Protein AF-C6HRN3-F1 (afdb_monomer_lite)

pLDDT: mean 81.74, std 18.32, range [37.09, 97.12]

Foldseek 3Di:
DDDDDPPPDPPPPLPVPVPDPCSQEDEAEQAQDDVVDDDPDSRCVSVVCVVVCVCVCSCPVVVHDYDYDPD

Secondary structure (DSSP, 8-state):
-PPP-------------TT-S-TTEEEEE-----TTSSSTTGGGHHHHHHHTTHHHHHHHTT--EEEEE--

Structure (mmCIF, N/CA/C/O backbone):
data_AF-C6HRN3-F1
#
_entry.id   AF-C6HRN3-F1
#
loop_
_atom_site.group_PDB
_atom_site.id
_atom_site.type_symbol
_atom_site.label_atom_id
_atom_site.label_alt_id
_atom_site.label_comp_id
_atom_site.label_asym_id
_atom_site.label_entity_id
_atom_site.label_seq_id
_atom_site.pdbx_PDB_ins_code
_atom_site.Cartn_x
_atom_site.Cartn_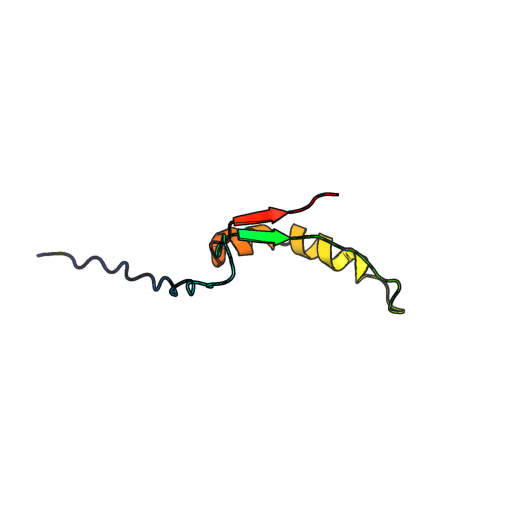y
_atom_site.Cartn_z
_atom_site.occupancy
_atom_site.B_iso_or_equiv
_atom_site.auth_seq_id
_atom_site.auth_comp_id
_atom_site.auth_asym_id
_atom_site.auth_atom_id
_atom_site.pdbx_PDB_model_num
ATOM 1 N N . MET A 1 1 ? -18.765 -33.570 29.906 1.00 41.09 1 MET A N 1
ATOM 2 C CA . MET A 1 1 ? -17.779 -33.286 28.840 1.00 41.09 1 MET A CA 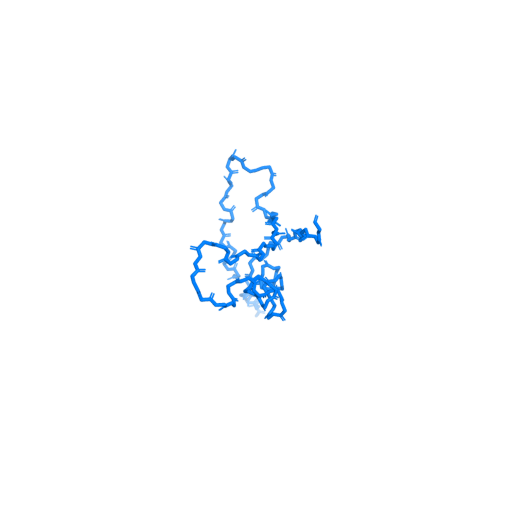1
ATOM 3 C C . MET A 1 1 ? -17.985 -31.847 28.394 1.00 41.09 1 MET A C 1
ATOM 5 O O . MET A 1 1 ? -18.849 -31.593 27.569 1.00 41.09 1 MET A O 1
ATOM 9 N N . ALA A 1 2 ? -17.286 -30.901 29.020 1.00 40.69 2 ALA A N 1
ATOM 10 C CA . ALA A 1 2 ? -17.281 -29.507 28.585 1.00 40.69 2 ALA A CA 1
ATOM 11 C C . ALA A 1 2 ? -16.156 -29.354 27.556 1.00 40.69 2 ALA A C 1
ATOM 13 O O . ALA A 1 2 ? -15.027 -29.754 27.830 1.00 40.69 2 ALA A O 1
ATOM 14 N N . LYS A 1 3 ? -16.484 -28.867 26.357 1.00 45.81 3 LYS A N 1
ATOM 15 C CA . LYS A 1 3 ? -15.490 -28.553 25.332 1.00 45.81 3 LYS A CA 1
ATOM 16 C C . LYS A 1 3 ? -14.871 -27.196 25.657 1.00 45.81 3 LYS A C 1
ATOM 18 O O . LYS A 1 3 ? -15.586 -26.202 25.744 1.00 45.81 3 LYS A O 1
ATOM 23 N N . GLU A 1 4 ? -13.559 -27.189 25.853 1.00 37.09 4 GLU A N 1
ATOM 24 C CA . GLU A 1 4 ? -12.728 -25.989 25.878 1.00 37.09 4 GLU A CA 1
ATOM 25 C C . GLU A 1 4 ? -12.728 -25.373 24.472 1.00 37.09 4 GLU A C 1
ATOM 27 O O . GLU A 1 4 ? -12.421 -26.051 23.493 1.00 37.09 4 GLU A O 1
ATOM 32 N N . ASN A 1 5 ? -13.153 -24.113 24.365 1.00 47.00 5 ASN A N 1
ATOM 33 C CA . ASN A 1 5 ? -13.210 -23.373 23.109 1.00 47.00 5 ASN A CA 1
ATOM 34 C C . ASN A 1 5 ? -11.981 -22.456 23.049 1.00 47.00 5 ASN A C 1
ATOM 36 O O . ASN A 1 5 ? -12.002 -21.327 23.539 1.00 47.00 5 ASN A O 1
ATOM 40 N N . SER A 1 6 ? -10.887 -22.972 22.494 1.00 51.16 6 SER A N 1
ATOM 41 C CA . SER A 1 6 ? -9.633 -22.244 22.296 1.00 51.16 6 SER A CA 1
ATOM 42 C C . SER A 1 6 ? -9.767 -21.253 21.134 1.00 51.16 6 SER A C 1
ATOM 44 O O . SER A 1 6 ? -9.292 -21.505 20.036 1.00 51.16 6 SER A O 1
ATOM 46 N N . ASN A 1 7 ? -10.400 -20.105 21.378 1.00 54.72 7 ASN A N 1
ATOM 47 C CA . ASN A 1 7 ? -10.270 -18.921 20.522 1.00 54.72 7 ASN A CA 1
ATOM 48 C C . ASN A 1 7 ? -9.511 -17.831 21.282 1.00 54.72 7 ASN A C 1
ATOM 50 O O . ASN A 1 7 ? -10.006 -16.725 21.478 1.00 54.72 7 ASN A O 1
ATOM 54 N N . ASN A 1 8 ? -8.299 -18.156 21.734 1.00 50.06 8 ASN A N 1
ATOM 55 C CA . ASN A 1 8 ? -7.354 -17.158 22.224 1.00 50.06 8 ASN A CA 1
ATOM 56 C C . ASN A 1 8 ? -6.568 -16.611 21.024 1.00 50.06 8 ASN A C 1
ATOM 58 O O . ASN A 1 8 ? -5.389 -16.905 20.836 1.00 50.06 8 ASN A O 1
ATOM 62 N N . GLY A 1 9 ? -7.256 -15.844 20.176 1.00 46.97 9 GLY A N 1
ATOM 63 C CA . GLY A 1 9 ? -6.586 -14.953 19.239 1.00 46.97 9 GLY A CA 1
ATOM 64 C C . GLY A 1 9 ? -5.862 -13.894 20.060 1.00 46.97 9 GLY A C 1
ATOM 65 O O . GLY A 1 9 ? -6.497 -13.139 20.795 1.00 46.97 9 GLY A O 1
ATOM 66 N N . ILE A 1 10 ? -4.533 -13.877 19.995 1.00 51.31 10 ILE A N 1
ATOM 67 C CA . ILE A 1 10 ? -3.718 -12.802 20.555 1.00 51.31 10 ILE A CA 1
ATOM 68 C C . ILE A 1 10 ? -4.055 -11.538 19.757 1.00 51.31 10 ILE A C 1
ATOM 70 O O . ILE A 1 10 ? -3.415 -11.239 18.755 1.00 51.31 10 ILE A O 1
ATOM 74 N N . LEU A 1 11 ? -5.086 -10.801 20.172 1.00 51.19 11 LEU A N 1
ATOM 75 C CA . LEU A 1 11 ? -5.250 -9.417 19.757 1.00 51.19 11 LEU A CA 1
ATOM 76 C C . LEU A 1 11 ? -4.116 -8.673 20.451 1.00 51.19 11 LEU A C 1
ATOM 78 O O . LEU A 1 11 ? -4.184 -8.412 21.656 1.00 51.19 11 LEU A O 1
ATOM 82 N N . ALA A 1 12 ? -3.026 -8.421 19.720 1.00 52.62 12 ALA A N 1
ATOM 83 C CA . ALA A 1 12 ? -1.994 -7.512 20.187 1.00 52.62 12 ALA A CA 1
ATOM 84 C C . ALA A 1 12 ? -2.722 -6.257 20.689 1.00 52.62 12 ALA A C 1
ATOM 86 O O . ALA A 1 12 ? -3.555 -5.723 19.951 1.00 52.62 12 ALA A O 1
ATOM 87 N N . PRO A 1 13 ? -2.511 -5.823 21.946 1.00 53.72 13 PRO A N 1
ATOM 88 C CA . PRO A 1 13 ? -3.200 -4.658 22.456 1.00 53.72 13 PRO A CA 1
ATOM 89 C C . PRO A 1 13 ? -2.748 -3.515 21.569 1.00 53.72 13 PRO A C 1
ATOM 91 O O . PRO A 1 13 ? -1.595 -3.097 21.650 1.00 53.72 13 PRO A O 1
ATOM 94 N N . MET A 1 14 ? -3.626 -3.074 20.671 1.00 58.34 14 MET A N 1
ATOM 95 C CA . MET A 1 14 ? -3.385 -1.932 19.815 1.00 58.34 14 MET A CA 1
ATOM 96 C C . MET A 1 14 ? -3.145 -0.775 20.771 1.00 58.34 14 MET A C 1
ATOM 98 O O . MET A 1 14 ? -4.068 -0.271 21.414 1.00 58.34 14 MET A O 1
ATOM 102 N N . THR A 1 15 ? -1.864 -0.496 21.003 1.00 60.66 15 THR A N 1
ATOM 103 C CA . THR A 1 15 ? -1.389 0.280 22.138 1.00 60.66 15 THR A CA 1
ATOM 104 C C . THR A 1 15 ? -2.161 1.580 22.117 1.00 60.66 15 THR A C 1
ATOM 106 O O . THR A 1 15 ? -2.213 2.229 21.075 1.00 60.66 15 THR A O 1
ATOM 109 N N . LYS A 1 16 ? -2.829 1.932 23.219 1.00 64.00 16 LYS A N 1
ATOM 110 C CA . LYS A 1 16 ? -3.644 3.146 23.321 1.00 64.00 16 LYS A CA 1
ATOM 111 C C . LYS A 1 16 ? -2.733 4.355 23.058 1.00 64.00 16 LYS A C 1
ATOM 113 O O . LYS A 1 16 ? -2.088 4.866 23.969 1.00 64.00 16 LYS A O 1
ATOM 118 N N . ARG A 1 17 ? -2.593 4.748 21.787 1.00 71.88 17 ARG A N 1
ATOM 119 C CA . ARG A 1 17 ? -1.695 5.813 21.332 1.00 71.88 17 ARG A CA 1
ATOM 120 C C . ARG A 1 17 ? -2.303 7.121 21.815 1.00 71.88 17 ARG A C 1
ATOM 122 O O . ARG A 1 17 ? -3.241 7.614 21.207 1.00 71.88 17 ARG A O 1
ATOM 129 N N . GLY A 1 18 ? -1.790 7.670 22.918 1.00 79.06 18 G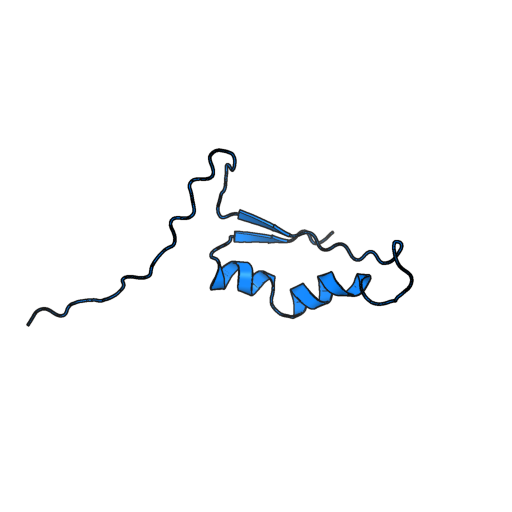LY A N 1
ATOM 130 C CA . GLY A 1 18 ? -2.359 8.856 23.581 1.00 79.06 18 GLY A CA 1
ATOM 131 C C . GLY A 1 18 ? -2.412 10.130 22.726 1.00 79.06 18 GLY A C 1
ATOM 132 O O . GLY A 1 18 ? -2.992 11.119 23.152 1.00 79.06 18 GLY A O 1
ATOM 133 N N . PHE A 1 19 ? -1.822 10.104 21.530 1.00 85.00 19 PHE A N 1
ATOM 134 C CA . PHE A 1 19 ? -1.782 11.208 20.575 1.00 85.00 19 PHE A CA 1
ATOM 135 C C . PHE A 1 19 ? -2.680 10.998 19.344 1.00 85.00 19 PHE A C 1
ATOM 137 O O . PHE A 1 19 ? -2.878 11.942 18.586 1.00 85.00 19 PHE A O 1
ATOM 144 N N . LEU A 1 20 ? -3.221 9.792 19.119 1.00 87.69 20 LEU A N 1
ATOM 145 C CA . LEU A 1 20 ? -4.107 9.525 17.982 1.00 87.69 20 LEU A CA 1
ATOM 146 C C . LEU A 1 20 ? -5.555 9.439 18.441 1.00 87.69 20 LEU A C 1
ATOM 148 O O . LEU A 1 20 ? -5.910 8.599 19.264 1.00 87.69 20 LEU A O 1
ATOM 152 N N . SER A 1 21 ? -6.407 10.267 17.839 1.00 88.12 21 SER A N 1
ATOM 153 C CA . SER A 1 21 ? -7.858 10.218 18.040 1.00 88.12 21 SER A CA 1
ATOM 154 C C . SER A 1 21 ? -8.480 8.917 17.520 1.00 88.12 21 SER A C 1
ATOM 156 O O . SER A 1 21 ? -9.480 8.459 18.065 1.00 88.12 21 SER A O 1
ATOM 158 N N . LYS A 1 22 ? -7.881 8.317 16.483 1.00 89.06 22 LYS A N 1
ATOM 159 C CA . LYS A 1 22 ? -8.342 7.103 15.794 1.00 89.06 22 LYS A CA 1
ATOM 160 C C . LYS A 1 22 ? -7.159 6.157 15.548 1.00 89.06 22 LYS A C 1
ATOM 162 O O . LYS A 1 22 ? -6.498 6.253 14.518 1.00 89.06 22 LYS A O 1
ATOM 167 N N . PRO A 1 23 ? -6.824 5.279 16.506 1.00 87.94 23 PRO A N 1
ATOM 168 C CA . PRO A 1 23 ? -5.603 4.480 16.442 1.00 87.94 23 PRO A CA 1
ATOM 169 C C . PRO A 1 23 ? -5.646 3.357 15.395 1.00 87.94 23 PRO A C 1
ATOM 171 O O . PRO A 1 23 ? -4.580 2.835 15.078 1.00 87.94 23 PRO A O 1
ATOM 174 N N . ASN A 1 24 ? -6.828 2.988 14.890 1.00 90.69 24 ASN A N 1
ATOM 175 C CA . ASN A 1 24 ? -7.049 1.971 13.852 1.00 90.69 24 ASN A CA 1
ATOM 176 C C . ASN A 1 24 ? -7.362 2.570 12.475 1.00 90.69 24 ASN A C 1
ATOM 178 O O . ASN A 1 24 ? -7.756 1.836 11.580 1.00 90.69 24 ASN A O 1
ATOM 182 N N . GLU A 1 25 ? -7.224 3.882 12.286 1.00 92.50 25 GLU A N 1
ATOM 183 C CA . GLU A 1 25 ? -7.400 4.497 10.969 1.00 92.50 25 GLU A CA 1
ATOM 184 C C . GLU A 1 25 ? -6.035 4.842 10.364 1.00 92.50 25 GLU A C 1
ATOM 186 O O . GLU A 1 25 ? -5.150 5.354 11.054 1.00 92.50 25 GLU A O 1
ATOM 191 N N . VAL A 1 26 ? -5.868 4.568 9.069 1.00 93.19 26 VAL A N 1
ATOM 192 C CA . VAL A 1 26 ? -4.666 4.911 8.301 1.00 93.19 26 VAL A CA 1
ATOM 193 C C . VAL A 1 26 ? -5.057 5.641 7.019 1.00 93.19 26 VAL A C 1
ATOM 195 O O . VAL A 1 26 ? -5.960 5.222 6.301 1.00 93.19 26 VAL A O 1
ATOM 198 N N . GLY A 1 27 ? -4.394 6.760 6.742 1.00 93.69 27 GLY A N 1
ATOM 199 C CA . GLY A 1 27 ? -4.498 7.451 5.458 1.00 93.69 27 GLY A CA 1
ATOM 200 C C . GLY A 1 27 ? -3.390 6.978 4.525 1.00 93.69 27 GLY A C 1
ATOM 201 O O . GLY A 1 27 ? -2.234 6.915 4.943 1.00 93.69 27 GLY A O 1
ATOM 202 N N . VAL A 1 28 ? -3.732 6.661 3.281 1.00 94.62 28 VAL A N 1
ATOM 203 C CA . VAL A 1 28 ? -2.787 6.255 2.238 1.00 94.62 28 VAL A CA 1
ATOM 204 C C . VAL A 1 28 ? -2.863 7.263 1.097 1.00 94.62 28 VAL A C 1
ATOM 206 O O . VAL A 1 28 ? -3.946 7.547 0.594 1.00 94.62 28 VAL A O 1
ATOM 209 N N . VAL A 1 29 ? -1.708 7.789 0.689 1.00 94.50 29 VAL A N 1
ATOM 210 C CA . VAL A 1 29 ? -1.575 8.737 -0.425 1.00 94.50 29 VAL A CA 1
ATOM 211 C C . VAL A 1 29 ? -0.510 8.197 -1.372 1.00 94.50 29 VAL A C 1
ATOM 213 O O . VAL A 1 29 ? 0.645 8.025 -0.975 1.00 94.50 29 VAL A O 1
ATOM 216 N N . ALA A 1 30 ? -0.894 7.900 -2.611 1.00 93.38 30 ALA A N 1
ATOM 217 C CA . ALA A 1 30 ? 0.035 7.429 -3.630 1.00 93.38 30 ALA A CA 1
ATOM 218 C C . ALA A 1 30 ? 0.716 8.620 -4.316 1.00 93.38 30 ALA A C 1
ATOM 220 O O . ALA A 1 30 ? 0.052 9.457 -4.920 1.00 93.38 30 ALA A O 1
ATOM 221 N N . VAL A 1 31 ? 2.050 8.688 -4.255 1.00 92.31 31 VAL A N 1
ATOM 222 C CA . VAL A 1 31 ? 2.828 9.756 -4.905 1.00 92.31 31 VAL A CA 1
ATOM 223 C C . VAL A 1 31 ? 3.911 9.150 -5.784 1.00 92.31 31 VAL A C 1
ATOM 225 O O . VAL A 1 31 ? 4.974 8.751 -5.309 1.00 92.31 31 VAL A O 1
ATOM 228 N N . GLY A 1 32 ? 3.642 9.092 -7.085 1.00 91.50 32 GLY A N 1
ATOM 229 C CA . GLY A 1 32 ? 4.637 8.711 -8.078 1.00 91.50 32 GLY A CA 1
ATOM 230 C C . GLY A 1 32 ? 5.581 9.875 -8.369 1.00 91.50 32 GLY A C 1
ATOM 231 O 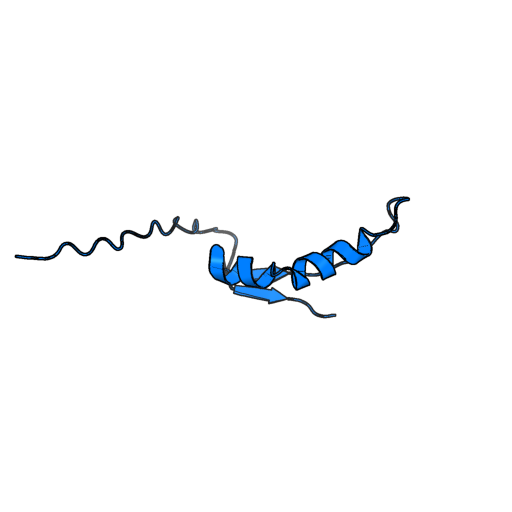O . GLY A 1 32 ? 5.200 10.824 -9.050 1.00 91.50 32 GLY A O 1
ATOM 232 N N . PHE A 1 33 ? 6.819 9.823 -7.870 1.00 91.62 33 PHE A N 1
ATOM 233 C CA . PHE A 1 33 ? 7.827 10.845 -8.162 1.00 91.62 33 PHE A CA 1
ATOM 234 C C . PHE A 1 33 ? 9.198 10.233 -8.449 1.00 91.62 33 PHE A C 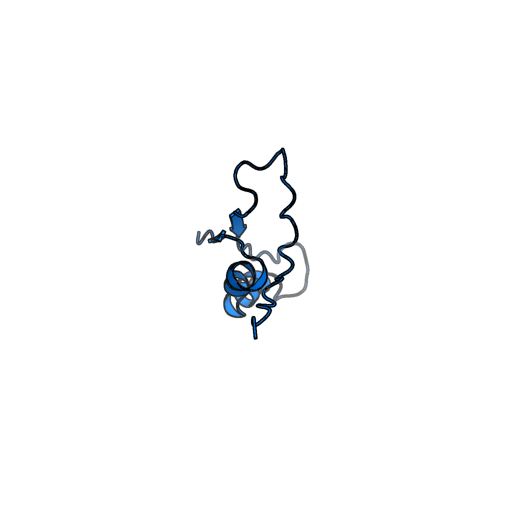1
ATOM 236 O O . PHE A 1 33 ? 9.802 9.599 -7.589 1.00 91.62 33 PHE A O 1
ATOM 243 N N . ALA A 1 34 ? 9.723 10.483 -9.651 1.00 90.06 34 ALA A N 1
ATOM 244 C CA . ALA A 1 34 ? 11.032 9.991 -10.083 1.00 90.06 34 ALA A CA 1
ATOM 245 C C . ALA A 1 34 ? 12.120 11.076 -10.167 1.00 90.06 34 ALA A C 1
ATOM 247 O O . ALA A 1 34 ? 13.291 10.731 -10.305 1.00 90.06 34 ALA A O 1
ATOM 248 N N . GLY A 1 35 ? 11.775 12.366 -10.051 1.00 90.94 35 GLY A N 1
ATOM 249 C CA . GLY A 1 35 ? 12.687 13.486 -10.339 1.00 90.94 35 GLY A CA 1
ATOM 250 C C . GLY A 1 35 ? 13.917 13.605 -9.426 1.00 90.94 35 GLY A C 1
ATOM 251 O O . GLY A 1 35 ? 14.845 14.337 -9.749 1.00 90.94 35 GLY A O 1
ATOM 252 N N . GLY A 1 36 ? 13.951 12.883 -8.303 1.00 91.69 36 GLY A N 1
ATOM 253 C CA . GLY A 1 36 ? 15.095 12.847 -7.385 1.00 91.69 36 GLY A CA 1
ATOM 254 C C . GLY A 1 36 ? 16.187 11.832 -7.746 1.00 91.69 36 GLY A C 1
ATOM 255 O O . GLY A 1 36 ? 17.174 11.736 -7.022 1.00 91.69 36 GLY A O 1
ATOM 256 N N . GLN A 1 37 ? 16.019 11.039 -8.809 1.00 91.94 37 GLN A N 1
ATOM 257 C CA . GLN A 1 37 ? 16.945 9.959 -9.155 1.00 91.94 37 GLN A CA 1
ATOM 258 C C . GLN A 1 37 ? 16.970 9.665 -10.668 1.00 91.94 37 GLN A C 1
ATOM 260 O O . GLN A 1 37 ? 16.083 10.077 -11.408 1.00 91.94 37 GLN A O 1
ATOM 265 N N . SER A 1 38 ? 18.011 8.975 -11.149 1.00 87.88 38 SER A N 1
ATOM 266 C CA . SER A 1 38 ? 18.255 8.791 -12.593 1.00 87.88 38 SER A CA 1
ATOM 267 C C . SER A 1 38 ? 17.584 7.565 -13.230 1.00 87.88 38 SER A C 1
ATOM 269 O O . SER A 1 38 ? 17.621 7.437 -14.451 1.00 87.88 38 SER A O 1
ATOM 271 N N . LYS A 1 39 ? 17.033 6.627 -12.450 1.00 91.19 39 LYS A N 1
ATOM 272 C CA . LYS A 1 39 ? 16.482 5.355 -12.952 1.00 91.19 39 LYS A CA 1
ATOM 273 C C . LYS A 1 39 ? 14.953 5.419 -13.106 1.00 91.19 39 LYS A C 1
ATOM 275 O O . LYS A 1 39 ? 14.261 5.824 -12.186 1.00 91.19 39 LYS A O 1
ATOM 280 N N . PRO A 1 40 ? 14.365 4.989 -14.224 1.00 88.75 40 PRO A N 1
ATOM 281 C CA . PRO A 1 40 ? 12.906 4.985 -14.348 1.00 88.75 40 PRO A CA 1
ATOM 282 C C . PRO A 1 40 ? 12.249 3.946 -13.418 1.00 88.75 40 PRO A C 1
ATOM 284 O O . PRO A 1 40 ? 12.885 2.956 -13.051 1.00 88.75 40 PRO A O 1
ATOM 287 N N . GLY A 1 41 ? 10.970 4.147 -13.076 1.00 91.56 41 GLY A N 1
ATOM 288 C CA . GLY A 1 41 ? 10.098 3.117 -12.498 1.00 91.56 41 GLY A CA 1
ATOM 289 C C . GLY A 1 41 ? 9.691 3.319 -11.037 1.00 91.56 41 GLY A C 1
ATOM 290 O O . GLY A 1 41 ? 8.704 2.731 -10.605 1.00 91.56 41 GLY A O 1
ATOM 291 N N . VAL A 1 42 ? 10.390 4.163 -10.269 1.00 93.06 42 VAL A N 1
ATOM 292 C CA . VAL A 1 42 ? 10.002 4.459 -8.872 1.00 93.06 42 VAL A CA 1
ATOM 293 C C . VAL A 1 42 ? 8.653 5.184 -8.787 1.00 93.06 42 VAL A C 1
ATOM 295 O O . VAL A 1 42 ? 7.907 5.010 -7.829 1.00 93.06 42 VAL A O 1
ATOM 298 N N . ASP A 1 43 ? 8.310 5.943 -9.824 1.00 92.75 43 ASP A N 1
ATOM 299 C CA . ASP A 1 43 ? 7.037 6.632 -9.995 1.00 92.75 43 ASP A CA 1
ATOM 300 C C . ASP A 1 43 ? 5.848 5.674 -10.150 1.00 92.75 43 ASP A C 1
ATOM 302 O O . ASP A 1 43 ? 4.753 5.993 -9.696 1.00 92.75 43 ASP A O 1
ATOM 306 N N . ALA A 1 44 ? 6.069 4.482 -10.708 1.00 94.75 44 ALA A N 1
ATOM 307 C CA . ALA A 1 44 ? 5.045 3.444 -10.834 1.00 94.75 44 ALA A CA 1
ATOM 308 C C . ALA A 1 44 ? 4.876 2.596 -9.558 1.00 94.75 44 ALA A C 1
ATOM 310 O O . ALA A 1 44 ? 3.893 1.867 -9.425 1.00 94.75 44 ALA A O 1
ATOM 311 N N . GLY A 1 45 ? 5.822 2.685 -8.617 1.00 94.62 45 GLY A N 1
ATOM 312 C CA . GLY A 1 45 ? 5.844 1.883 -7.392 1.00 94.62 45 GLY A CA 1
ATOM 313 C C . GLY A 1 45 ? 4.561 1.979 -6.559 1.00 94.62 45 GLY A C 1
ATOM 314 O O . GLY A 1 45 ? 3.998 0.935 -6.232 1.00 94.62 45 GLY A O 1
ATOM 315 N N . PRO A 1 46 ? 4.058 3.188 -6.238 1.00 94.50 46 PRO A N 1
ATOM 316 C CA . PRO A 1 46 ? 2.824 3.338 -5.471 1.00 94.50 46 PRO A CA 1
ATOM 317 C C . PRO A 1 46 ? 1.625 2.631 -6.113 1.00 94.50 46 PRO A C 1
ATOM 319 O O . PRO A 1 46 ? 0.928 1.895 -5.424 1.00 94.50 46 PRO A O 1
ATOM 322 N N . THR A 1 47 ? 1.420 2.785 -7.426 1.00 93.44 47 THR A N 1
ATOM 323 C CA . THR A 1 47 ? 0.324 2.119 -8.148 1.00 93.44 47 THR A CA 1
ATOM 324 C C . THR A 1 47 ? 0.462 0.603 -8.091 1.00 93.44 47 THR A C 1
ATOM 326 O O . THR A 1 47 ? -0.495 -0.077 -7.729 1.00 93.44 47 THR A O 1
ATOM 329 N N . ALA A 1 48 ? 1.662 0.077 -8.358 1.00 96.00 48 ALA A N 1
ATOM 330 C CA . ALA A 1 48 ? 1.912 -1.360 -8.317 1.00 96.00 48 ALA A CA 1
ATOM 331 C C . ALA A 1 48 ? 1.617 -1.956 -6.931 1.00 96.00 48 ALA A C 1
ATOM 333 O O . ALA A 1 48 ? 1.026 -3.024 -6.837 1.00 96.00 48 ALA A O 1
ATOM 334 N N . LEU A 1 49 ? 1.975 -1.256 -5.848 1.00 95.88 49 LEU A N 1
ATOM 335 C CA . LEU A 1 49 ? 1.691 -1.717 -4.486 1.00 95.88 49 LEU A CA 1
ATOM 336 C C . LEU A 1 49 ? 0.187 -1.808 -4.204 1.00 95.88 49 LEU A C 1
ATOM 338 O O . LEU A 1 49 ? -0.267 -2.801 -3.634 1.00 95.88 49 LEU A O 1
ATOM 342 N N . ILE A 1 50 ? -0.587 -0.807 -4.631 1.00 94.75 50 ILE A N 1
ATOM 343 C CA . ILE A 1 50 ? -2.048 -0.823 -4.493 1.00 94.75 50 ILE A CA 1
ATOM 344 C C . ILE A 1 50 ? -2.647 -1.980 -5.301 1.00 94.75 50 ILE A C 1
ATOM 346 O O . ILE A 1 50 ? -3.413 -2.762 -4.751 1.00 94.75 50 ILE A O 1
ATOM 350 N N . GLU A 1 51 ? -2.241 -2.153 -6.561 1.00 94.50 51 GLU A N 1
ATOM 351 C CA . GLU A 1 51 ? -2.709 -3.249 -7.425 1.00 94.50 51 GLU A CA 1
ATOM 352 C C . GLU A 1 51 ? -2.368 -4.643 -6.874 1.00 94.50 51 GLU A C 1
ATOM 354 O O . GLU A 1 51 ? -3.104 -5.599 -7.113 1.00 94.50 51 GLU A O 1
ATOM 359 N N . THR A 1 52 ? -1.268 -4.774 -6.126 1.00 97.12 52 THR A N 1
ATOM 360 C CA . THR A 1 52 ? -0.862 -6.046 -5.505 1.00 97.12 52 THR A CA 1
ATOM 361 C C . THR A 1 52 ? -1.575 -6.373 -4.195 1.00 97.12 52 THR A C 1
ATOM 363 O O . THR A 1 52 ? -1.310 -7.428 -3.620 1.00 97.12 52 THR A O 1
ATOM 366 N N . GLY A 1 53 ? -2.474 -5.509 -3.722 1.00 95.81 53 GLY A N 1
ATOM 367 C CA . GLY A 1 53 ? -3.299 -5.793 -2.551 1.00 95.81 53 GLY A CA 1
ATOM 368 C C . GLY A 1 53 ? -2.855 -5.103 -1.258 1.00 95.81 53 GLY A C 1
ATOM 369 O O . GLY A 1 53 ? -3.130 -5.602 -0.168 1.00 95.81 53 GLY A O 1
ATOM 370 N N . LEU A 1 54 ? -2.114 -3.989 -1.332 1.00 96.19 54 LEU A N 1
ATOM 371 C CA . LEU A 1 54 ? -1.639 -3.293 -0.128 1.00 96.19 54 LEU A CA 1
ATOM 372 C C . LEU A 1 54 ? -2.795 -2.825 0.775 1.00 96.19 54 LEU A C 1
ATOM 374 O O . LEU A 1 54 ? -2.676 -2.887 1.998 1.00 96.19 54 LEU A O 1
ATOM 378 N N . LEU A 1 55 ? -3.897 -2.331 0.200 1.00 95.25 55 LEU A N 1
ATOM 379 C CA . LEU A 1 55 ? -5.039 -1.838 0.983 1.00 95.25 55 LEU A CA 1
ATOM 380 C C . LEU A 1 55 ? -5.776 -2.991 1.673 1.00 95.25 55 LEU A C 1
ATOM 382 O O . LEU A 1 55 ? -6.196 -2.868 2.821 1.00 95.25 55 LEU A O 1
ATOM 386 N N . GLU A 1 56 ? -5.870 -4.120 0.986 1.00 96.00 56 GLU A N 1
ATOM 387 C CA . GLU A 1 56 ? -6.439 -5.368 1.465 1.00 96.00 56 GLU A CA 1
ATOM 388 C C . GLU A 1 56 ? -5.618 -5.897 2.639 1.00 96.00 56 GLU A C 1
ATOM 390 O O . GLU A 1 56 ? -6.187 -6.169 3.687 1.00 96.00 56 GLU A O 1
ATOM 395 N N . GLN A 1 57 ? -4.287 -5.928 2.537 1.00 96.25 57 GLN A N 1
ATOM 396 C CA . GLN A 1 57 ? -3.413 -6.332 3.647 1.00 96.25 57 GLN A CA 1
ATOM 397 C C . GLN A 1 57 ? -3.541 -5.407 4.865 1.00 96.25 57 GLN A C 1
ATOM 399 O O . GLN A 1 57 ? -3.564 -5.870 6.005 1.00 96.25 57 GLN A O 1
ATOM 404 N N . LEU A 1 58 ? -3.658 -4.089 4.654 1.00 95.00 58 LEU A N 1
ATOM 405 C CA . LEU A 1 58 ? -3.899 -3.148 5.753 1.00 95.00 58 LEU A CA 1
ATOM 406 C C . LEU A 1 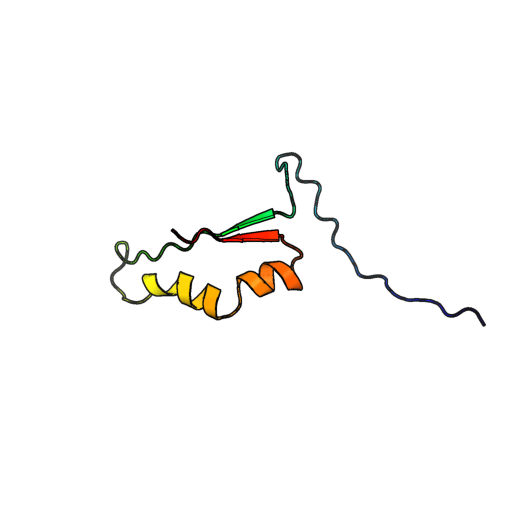58 ? -5.215 -3.457 6.482 1.00 95.00 58 LEU A C 1
ATOM 408 O O . LEU A 1 58 ? -5.263 -3.365 7.709 1.00 95.00 58 LEU A O 1
ATOM 412 N N . HIS A 1 59 ? -6.257 -3.829 5.743 1.00 94.12 59 HIS A N 1
ATOM 413 C CA . HIS A 1 59 ? -7.569 -4.134 6.301 1.00 94.12 59 HIS A CA 1
ATOM 414 C C . HIS A 1 59 ? -7.647 -5.533 6.926 1.00 94.12 59 HIS A C 1
ATOM 416 O O . HIS A 1 59 ? -8.077 -5.673 8.066 1.00 94.12 59 HIS A O 1
ATOM 422 N N . GLU A 1 60 ? -7.237 -6.567 6.198 1.00 94.88 60 GLU A N 1
ATOM 423 C CA . GLU A 1 60 ? -7.450 -7.971 6.556 1.00 94.88 60 GLU A CA 1
ATOM 424 C C . GLU A 1 60 ? -6.398 -8.500 7.534 1.00 94.88 60 GLU A C 1
ATOM 426 O O . GLU A 1 60 ? -6.749 -9.186 8.494 1.00 94.88 60 GLU A O 1
ATOM 431 N N . ASP A 1 61 ? -5.124 -8.150 7.335 1.00 94.44 61 ASP A N 1
ATOM 432 C CA . ASP A 1 61 ? -4.031 -8.696 8.149 1.00 94.44 61 ASP A CA 1
ATOM 433 C C . ASP A 1 61 ? -3.767 -7.853 9.401 1.00 94.44 61 ASP A C 1
ATOM 435 O O . ASP A 1 61 ? -3.303 -8.367 10.423 1.00 94.44 61 ASP A O 1
ATOM 439 N N . LEU A 1 62 ? -4.028 -6.543 9.320 1.00 91.81 62 LEU A N 1
ATOM 440 C CA . LEU A 1 62 ? -3.646 -5.570 10.348 1.00 91.81 62 LEU A CA 1
ATOM 441 C C . LEU A 1 62 ? -4.828 -4.854 11.015 1.00 91.81 62 LEU A C 1
ATOM 443 O O . LEU A 1 62 ? -4.592 -4.051 11.919 1.00 91.81 62 LEU A O 1
ATOM 447 N N . ASP A 1 63 ? -6.067 -5.145 10.604 1.00 91.69 63 ASP A N 1
ATOM 448 C CA . ASP A 1 63 ? -7.300 -4.565 11.162 1.00 91.69 63 ASP A CA 1
ATOM 449 C C . ASP A 1 63 ? -7.319 -3.019 11.125 1.00 91.69 63 ASP A C 1
ATOM 451 O O . ASP A 1 63 ? -7.892 -2.341 11.985 1.00 91.69 63 ASP A O 1
ATOM 455 N N . TYR A 1 64 ? -6.666 -2.424 10.116 1.00 93.69 64 TYR A N 1
ATOM 456 C CA . TYR A 1 64 ? -6.747 -0.989 9.870 1.00 93.69 64 TYR A CA 1
ATOM 457 C C . TYR A 1 64 ? -7.924 -0.647 8.963 1.00 93.69 64 TYR A C 1
ATOM 459 O O . TYR A 1 64 ? -8.121 -1.199 7.884 1.00 93.69 64 TYR A O 1
ATOM 467 N N . LYS A 1 65 ? -8.641 0.409 9.331 1.00 93.44 65 LYS A N 1
ATOM 468 C CA . LYS A 1 65 ? -9.533 1.115 8.419 1.00 93.44 65 LYS A CA 1
ATOM 469 C C . LYS A 1 65 ? -8.711 2.090 7.575 1.00 93.44 65 LYS A C 1
ATOM 471 O O . LYS A 1 65 ? -8.285 3.138 8.065 1.00 93.44 65 LYS A O 1
ATOM 476 N N . SER A 1 66 ? -8.493 1.753 6.309 1.00 90.81 66 SER A N 1
ATOM 477 C CA . SER A 1 66 ? -7.740 2.589 5.372 1.00 90.81 66 SER A CA 1
ATOM 478 C C . SER A 1 66 ? -8.627 3.593 4.629 1.00 90.81 66 SER A C 1
ATOM 480 O O . SER A 1 66 ? -9.672 3.225 4.093 1.00 90.81 66 SER A O 1
ATOM 482 N N . SER A 1 67 ? -8.170 4.840 4.531 1.00 92.69 67 SER A N 1
ATOM 483 C CA . SER A 1 67 ? -8.688 5.849 3.601 1.00 92.69 67 SER A CA 1
ATOM 484 C C . SER A 1 67 ? -7.634 6.094 2.529 1.00 92.69 67 SER A C 1
ATOM 486 O O . SER A 1 67 ? -6.530 6.525 2.857 1.00 92.69 67 SER A O 1
ATOM 488 N N . TYR A 1 68 ? -7.958 5.811 1.271 1.00 91.19 68 TYR A N 1
ATOM 489 C CA . TYR A 1 68 ? -7.058 6.044 0.144 1.00 91.19 68 TYR A CA 1
ATOM 490 C C . TYR A 1 68 ? -7.444 7.336 -0.575 1.00 91.19 68 TYR A C 1
ATOM 492 O O . TYR A 1 68 ? -8.600 7.491 -0.974 1.00 91.19 68 TYR A O 1
ATOM 500 N N . ASP A 1 69 ? -6.494 8.260 -0.703 1.00 86.50 69 ASP A N 1
ATOM 501 C CA . ASP A 1 69 ? -6.692 9.489 -1.461 1.00 86.50 69 ASP A CA 1
ATOM 502 C C . ASP A 1 69 ? -6.484 9.220 -2.950 1.00 86.50 69 ASP A C 1
ATOM 504 O O . ASP A 1 69 ? -5.413 8.778 -3.374 1.00 86.50 69 ASP A O 1
ATOM 508 N N . THR A 1 70 ? -7.535 9.443 -3.734 1.00 70.31 70 THR A N 1
ATOM 509 C CA . THR A 1 70 ? -7.520 9.150 -5.163 1.00 70.31 70 THR A CA 1
ATOM 510 C C . THR A 1 70 ? -7.088 10.325 -6.027 1.00 70.31 70 THR A C 1
ATOM 512 O O . THR A 1 70 ? -6.954 10.080 -7.222 1.00 70.31 70 THR A O 1
ATOM 515 N N . GLN A 1 71 ? -6.889 11.550 -5.512 1.00 54.62 71 GLN A N 1
ATOM 516 C CA . GLN A 1 71 ? -6.505 12.718 -6.332 1.00 54.62 71 GLN A CA 1
ATOM 517 C C . GLN A 1 71 ? -5.707 13.784 -5.568 1.00 54.62 71 GLN A C 1
ATOM 519 O O . GLN A 1 71 ? -6.307 14.473 -4.716 1.00 54.62 71 GLN A O 1
#

Radius of gyration: 18.52 Å; chains: 1; bounding box: 36×47×43 Å

Organism: Ajellomyces capsulatus (strain H143) (NCBI:txid544712)

Sequence (71 aa):
MAKENSNNGILAPMTKRGFLSKPNEVGVVAVGFAGGQSKPGVDAGPTALIETGLLEQLHEDLDYKSSYDTQ